Protein AF-A0A8X6F8P0-F1 (afdb_monomer)

pLDDT: mean 82.61, std 11.39, range [37.44, 94.31]

Foldseek 3Di:
DPDDDPPVVVVVVVVCVVVPPDDDDDPPDDDDLVDQAWDWDADPNDTDIDHNHDPPVVVVVVVVVVDPPVVVVCCCVPVVDDDDDDPVPPPPD

Structure (mmCIF, N/CA/C/O backbone):
data_AF-A0A8X6F8P0-F1
#
_entry.id   AF-A0A8X6F8P0-F1
#
loop_
_atom_site.group_PDB
_atom_site.id
_atom_site.type_symbol
_atom_site.label_atom_id
_atom_site.label_alt_id
_atom_site.lab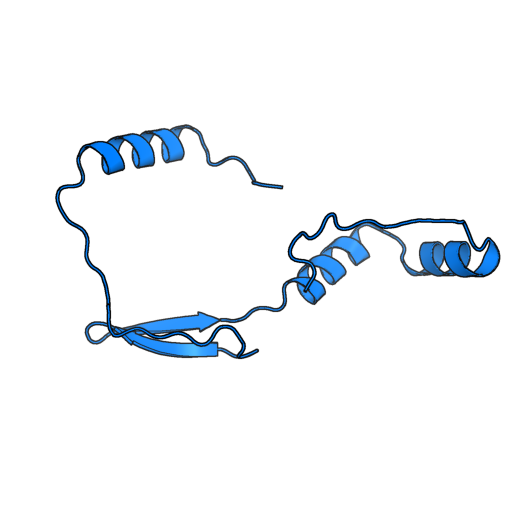el_comp_id
_atom_site.label_asym_id
_atom_site.label_entity_id
_atom_site.label_seq_id
_atom_site.pdbx_PDB_ins_code
_atom_site.Cartn_x
_atom_site.Cartn_y
_atom_site.Cartn_z
_atom_site.occupancy
_atom_site.B_iso_or_equiv
_atom_site.auth_seq_id
_atom_site.auth_comp_id
_atom_site.auth_asym_id
_atom_site.auth_atom_id
_atom_site.pdbx_PDB_model_num
ATOM 1 N N . MET A 1 1 ? 0.371 7.854 7.658 1.00 37.44 1 MET A N 1
ATOM 2 C CA . MET A 1 1 ? 1.712 8.286 8.112 1.00 37.44 1 MET A CA 1
ATOM 3 C C . MET A 1 1 ? 2.700 8.009 6.995 1.00 37.44 1 MET A C 1
ATOM 5 O O . MET A 1 1 ? 2.991 6.850 6.734 1.00 37.44 1 MET A O 1
ATOM 9 N N . THR A 1 2 ? 3.165 9.035 6.289 1.00 44.31 2 THR A N 1
ATOM 10 C CA . THR A 1 2 ? 4.291 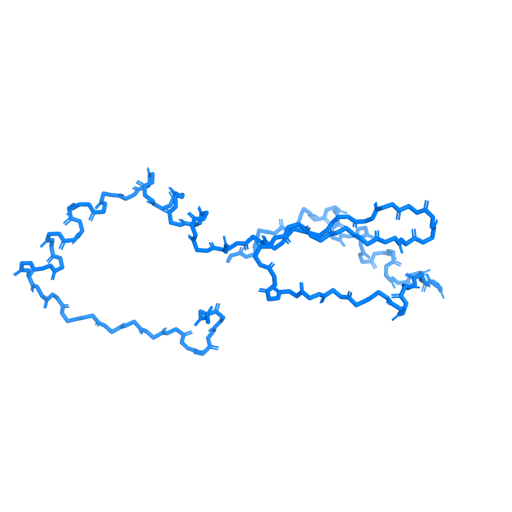8.886 5.364 1.00 44.31 2 THR A CA 1
ATOM 11 C C . THR A 1 2 ? 5.557 8.776 6.204 1.00 44.31 2 THR A C 1
ATOM 13 O O . THR A 1 2 ? 5.923 9.707 6.917 1.00 44.31 2 THR A O 1
ATOM 16 N N . VAL A 1 3 ? 6.207 7.614 6.190 1.00 53.53 3 VAL A N 1
ATOM 17 C CA . VAL A 1 3 ? 7.564 7.514 6.733 1.00 53.53 3 VAL A CA 1
ATOM 18 C C . VAL A 1 3 ? 8.460 8.414 5.880 1.00 53.53 3 VAL A C 1
ATOM 20 O O . VAL A 1 3 ? 8.477 8.250 4.656 1.00 53.53 3 VAL A O 1
ATOM 23 N N . PRO A 1 4 ? 9.155 9.401 6.470 1.00 74.75 4 PRO A N 1
ATOM 24 C CA . PRO A 1 4 ? 9.966 10.315 5.688 1.00 74.75 4 PRO A CA 1
ATOM 25 C C . PRO A 1 4 ? 11.094 9.529 5.022 1.00 74.75 4 PRO A C 1
ATOM 27 O O . PRO A 1 4 ? 11.839 8.784 5.664 1.00 74.75 4 PRO A O 1
ATOM 30 N N . MET A 1 5 ? 11.202 9.682 3.705 1.00 79.19 5 MET A N 1
ATOM 31 C CA . MET A 1 5 ? 12.325 9.155 2.944 1.00 79.19 5 MET A CA 1
ATOM 32 C C . MET A 1 5 ? 13.617 9.790 3.474 1.00 79.19 5 M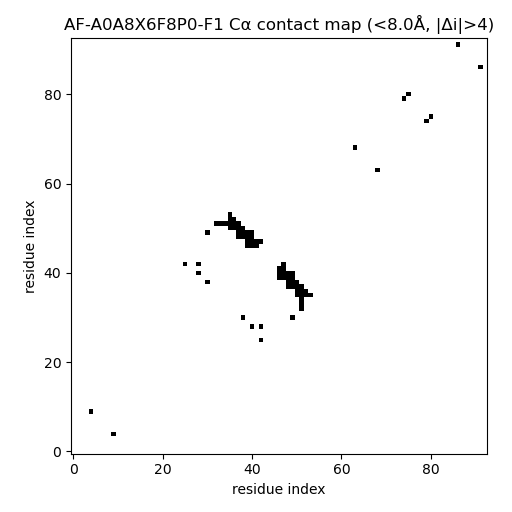ET A C 1
ATOM 34 O O . MET A 1 5 ? 13.652 10.989 3.740 1.00 79.19 5 MET A O 1
ATOM 38 N N . ARG A 1 6 ? 14.688 8.998 3.634 1.00 89.94 6 ARG A N 1
ATOM 39 C CA . ARG A 1 6 ? 15.989 9.529 4.076 1.00 89.94 6 ARG A CA 1
ATOM 40 C C . ARG A 1 6 ? 16.431 10.668 3.156 1.00 89.94 6 ARG A C 1
ATOM 42 O O . ARG A 1 6 ? 16.404 10.501 1.937 1.00 89.94 6 ARG A O 1
ATOM 49 N N . GLU A 1 7 ? 16.911 11.764 3.740 1.00 88.12 7 GLU A N 1
ATOM 50 C CA . GLU A 1 7 ? 17.262 13.001 3.024 1.00 88.12 7 GLU A CA 1
ATOM 51 C C . GLU A 1 7 ? 18.208 12.763 1.838 1.00 88.12 7 GLU A C 1
ATOM 53 O O . GLU A 1 7 ? 18.035 13.316 0.757 1.00 88.12 7 GLU A O 1
ATOM 58 N N . GLU A 1 8 ? 19.180 11.864 1.994 1.00 89.56 8 GLU A N 1
ATOM 59 C CA . GLU A 1 8 ? 20.114 11.515 0.922 1.00 89.56 8 GLU A CA 1
ATOM 60 C C . GLU A 1 8 ? 19.415 10.884 -0.297 1.00 89.56 8 GLU A C 1
ATOM 62 O O . GLU A 1 8 ? 19.777 11.171 -1.440 1.00 89.56 8 GLU A O 1
ATOM 67 N N . ILE A 1 9 ? 18.405 10.040 -0.064 1.00 90.25 9 ILE A N 1
ATOM 68 C CA . ILE A 1 9 ? 17.627 9.387 -1.125 1.00 90.25 9 ILE A CA 1
ATOM 69 C C . ILE A 1 9 ? 16.729 10.423 -1.802 1.00 90.25 9 ILE A C 1
ATOM 71 O O . ILE A 1 9 ? 16.700 10.489 -3.030 1.00 90.25 9 ILE A O 1
ATOM 75 N N . LEU A 1 10 ? 16.075 11.282 -1.015 1.00 90.69 10 LEU A N 1
ATOM 76 C CA . LEU A 1 10 ? 15.240 12.363 -1.533 1.00 90.69 10 LEU A CA 1
ATOM 77 C C . LEU A 1 10 ? 16.054 13.338 -2.396 1.00 90.69 10 LEU A C 1
ATOM 79 O O . LEU A 1 10 ? 15.640 13.698 -3.498 1.00 90.69 10 LEU A O 1
ATOM 83 N N . ARG A 1 11 ? 17.251 13.721 -1.940 1.00 91.38 11 ARG A N 1
ATOM 84 C CA . ARG A 1 11 ? 18.159 14.588 -2.696 1.00 91.38 11 ARG A CA 1
ATOM 85 C C . ARG A 1 11 ? 18.593 13.945 -4.012 1.00 91.38 11 ARG A C 1
ATOM 87 O O . ARG A 1 11 ? 18.592 14.621 -5.037 1.00 91.38 11 ARG A O 1
ATOM 94 N N . LYS A 1 12 ? 18.932 12.650 -4.006 1.00 92.06 12 LYS A N 1
ATOM 95 C CA . LYS A 1 12 ? 19.289 11.906 -5.228 1.00 92.06 12 LYS A CA 1
ATOM 96 C C . LYS A 1 12 ? 18.115 11.815 -6.203 1.00 92.06 12 LYS A C 1
ATOM 98 O O . LYS A 1 12 ? 18.311 12.075 -7.386 1.00 92.06 12 LYS A O 1
ATOM 103 N N . ALA A 1 13 ? 16.907 11.515 -5.722 1.00 90.12 13 ALA A N 1
ATOM 104 C CA . ALA A 1 13 ? 15.702 11.489 -6.553 1.00 90.12 13 ALA A CA 1
ATOM 105 C C . ALA A 1 13 ? 15.430 12.860 -7.198 1.00 90.12 13 ALA A C 1
ATOM 107 O O . ALA A 1 13 ? 15.201 12.936 -8.402 1.00 90.12 13 ALA A O 1
ATOM 108 N N . ASN A 1 14 ? 15.555 13.943 -6.424 1.00 90.00 14 ASN A N 1
ATOM 109 C CA . ASN A 1 14 ? 15.416 15.316 -6.919 1.00 90.00 14 ASN A CA 1
ATOM 110 C C . ASN A 1 14 ? 16.502 15.722 -7.921 1.00 90.00 14 ASN A C 1
ATOM 112 O O . ASN A 1 14 ? 16.252 16.516 -8.823 1.00 90.00 14 ASN A O 1
ATOM 116 N N . GLN A 1 15 ? 17.727 15.228 -7.759 1.00 92.75 15 GLN A N 1
ATOM 117 C CA . GLN A 1 15 ? 18.794 15.500 -8.715 1.00 92.75 15 GLN A CA 1
ATOM 118 C C . GLN A 1 15 ? 18.547 14.761 -10.034 1.00 92.75 15 GLN A C 1
ATOM 120 O O . GLN A 1 15 ? 18.685 15.367 -11.092 1.00 92.75 15 GLN A O 1
ATOM 125 N N . LEU A 1 16 ? 18.145 13.487 -9.970 1.00 92.38 16 LEU A N 1
ATOM 126 C CA . LEU A 1 16 ? 17.829 12.675 -11.147 1.00 92.38 16 LEU A CA 1
ATOM 127 C C . LEU A 1 16 ? 16.622 13.220 -11.913 1.00 92.38 16 LEU A C 1
ATOM 129 O O . LEU A 1 16 ? 16.679 13.301 -13.135 1.00 92.38 16 LEU A O 1
ATOM 133 N N . SER A 1 17 ? 15.567 13.663 -11.221 1.00 90.50 17 SER A N 1
ATOM 134 C CA . SER A 1 17 ? 14.375 14.218 -11.876 1.00 90.50 17 SER A CA 1
ATOM 135 C C . SER A 1 17 ? 14.662 15.487 -12.685 1.00 90.50 17 SER A C 1
ATOM 137 O O . SER A 1 17 ? 13.976 15.750 -13.666 1.00 90.50 17 SER A O 1
ATOM 139 N N . ARG A 1 18 ? 15.694 16.256 -12.316 1.00 91.25 18 ARG A N 1
ATOM 140 C CA . ARG A 1 18 ? 16.103 17.480 -13.026 1.00 91.25 18 ARG A CA 1
ATOM 141 C C . ARG A 1 18 ? 16.916 17.229 -14.294 1.00 91.25 18 ARG A C 1
ATOM 143 O O . ARG A 1 18 ? 17.036 18.142 -15.101 1.00 91.25 18 ARG A O 1
ATOM 150 N N . ILE A 1 19 ? 17.502 16.043 -14.438 1.00 94.31 19 ILE A N 1
ATOM 151 C CA . ILE A 1 19 ? 18.396 15.693 -15.556 1.00 94.31 19 ILE A CA 1
ATOM 152 C C . ILE A 1 19 ? 17.859 14.528 -16.396 1.00 94.31 19 ILE A C 1
ATOM 154 O O . ILE A 1 19 ? 18.563 14.012 -17.256 1.00 94.31 19 ILE A O 1
ATOM 158 N N . LEU A 1 20 ? 16.637 14.072 -16.119 1.00 93.06 20 LEU A N 1
ATOM 159 C CA . LEU A 1 20 ? 16.020 12.953 -16.816 1.00 93.06 20 LEU A CA 1
ATOM 160 C C . LEU A 1 20 ? 15.577 13.390 -18.220 1.00 93.06 20 LEU A C 1
ATOM 162 O O . LEU A 1 20 ? 14.643 14.174 -18.358 1.00 93.06 20 LEU A O 1
ATOM 166 N N . GLU A 1 21 ? 16.225 12.862 -19.256 1.00 92.88 21 GLU A N 1
ATOM 167 C CA . GLU A 1 21 ? 15.895 13.174 -20.658 1.00 92.88 21 GLU A CA 1
ATOM 168 C C . GLU A 1 21 ? 14.862 12.211 -21.261 1.00 92.88 21 GLU A C 1
ATOM 170 O O . GLU A 1 21 ? 14.137 12.567 -22.187 1.00 92.88 21 GLU A O 1
ATOM 175 N N . SER A 1 22 ? 14.780 10.978 -20.750 1.00 91.56 22 SER A N 1
ATOM 176 C CA . SER A 1 22 ? 13.841 9.959 -21.230 1.00 91.56 22 SER A CA 1
ATOM 177 C C . SER A 1 22 ? 13.478 8.951 -20.137 1.00 91.56 22 SER A C 1
ATOM 179 O O . SER A 1 22 ? 14.207 8.780 -19.159 1.00 91.56 22 SER A O 1
ATOM 181 N N . TYR A 1 23 ? 12.339 8.279 -20.308 1.00 89.75 23 TYR A N 1
ATOM 182 C CA . TYR A 1 23 ? 11.875 7.178 -19.466 1.00 89.75 23 TYR A CA 1
ATOM 183 C C . TYR A 1 23 ? 11.270 6.075 -20.342 1.00 89.75 23 TYR A C 1
ATOM 185 O O . TYR A 1 23 ? 10.909 6.315 -21.493 1.00 89.75 23 TYR A O 1
ATOM 193 N N . GLN A 1 24 ? 11.181 4.858 -19.809 1.00 86.19 24 GLN A N 1
ATOM 194 C CA . GLN A 1 24 ? 10.539 3.731 -20.483 1.00 86.19 24 GLN A CA 1
ATOM 195 C C . GLN A 1 24 ? 9.205 3.429 -19.807 1.00 86.19 24 GLN A C 1
ATOM 197 O O . GLN A 1 24 ? 9.143 3.335 -18.581 1.00 86.19 24 GLN A O 1
ATOM 202 N N . LEU A 1 25 ? 8.158 3.260 -20.611 1.00 86.88 25 LEU A N 1
ATOM 203 C CA . LEU A 1 25 ? 6.827 2.869 -20.162 1.00 86.88 25 LEU A CA 1
ATOM 204 C C . LEU A 1 25 ? 6.392 1.596 -20.896 1.00 86.88 25 LEU A C 1
ATOM 206 O O . LEU A 1 25 ? 6.797 1.357 -22.032 1.00 86.88 25 LEU A O 1
ATOM 210 N N . CYS A 1 26 ? 5.568 0.779 -20.245 1.00 87.69 26 CYS A N 1
ATOM 211 C CA . CYS A 1 26 ? 4.867 -0.326 -20.886 1.00 87.69 26 CYS A CA 1
ATOM 212 C C . CYS A 1 26 ? 3.397 0.083 -21.025 1.00 87.69 26 CYS A C 1
ATOM 214 O O . CYS A 1 26 ? 2.623 -0.102 -20.093 1.00 87.69 26 CYS A O 1
ATOM 216 N N . GLU A 1 27 ? 3.047 0.713 -22.150 1.00 85.56 27 GLU A N 1
ATOM 217 C CA . GLU A 1 27 ? 1.702 1.273 -22.389 1.00 85.56 27 GLU A CA 1
ATOM 218 C C . GLU A 1 27 ? 0.613 0.194 -22.446 1.00 85.56 27 GLU A C 1
ATOM 220 O O . GLU A 1 27 ? -0.520 0.438 -22.042 1.00 85.56 27 GLU A O 1
ATOM 225 N N . ASP A 1 28 ? 0.980 -1.021 -22.858 1.00 85.56 28 ASP A N 1
ATOM 226 C CA . ASP A 1 28 ? 0.064 -2.160 -22.972 1.00 85.56 28 ASP A CA 1
ATOM 227 C C . ASP A 1 28 ? -0.187 -2.880 -21.633 1.00 85.56 28 ASP A C 1
ATOM 229 O O . ASP A 1 28 ? -0.997 -3.809 -21.559 1.00 85.56 28 ASP A O 1
ATOM 233 N N . LEU A 1 29 ? 0.521 -2.500 -20.562 1.00 86.62 29 LEU A N 1
ATOM 234 C CA . LEU A 1 29 ? 0.366 -3.134 -19.258 1.00 86.62 29 LEU A CA 1
ATOM 235 C C . LEU A 1 29 ? -0.898 -2.612 -18.563 1.00 86.62 29 LEU A C 1
ATOM 237 O O . LEU A 1 29 ? -0.896 -1.545 -17.954 1.00 86.62 29 LEU A O 1
ATOM 241 N N . SER A 1 30 ? -1.958 -3.416 -18.597 1.00 85.88 30 SER A N 1
ATOM 242 C CA . SER A 1 30 ? -3.160 -3.212 -17.790 1.00 85.88 30 SER A CA 1
ATOM 243 C C . SER A 1 30 ? -3.157 -4.170 -16.603 1.00 85.88 30 SER A C 1
ATOM 245 O O . SER A 1 3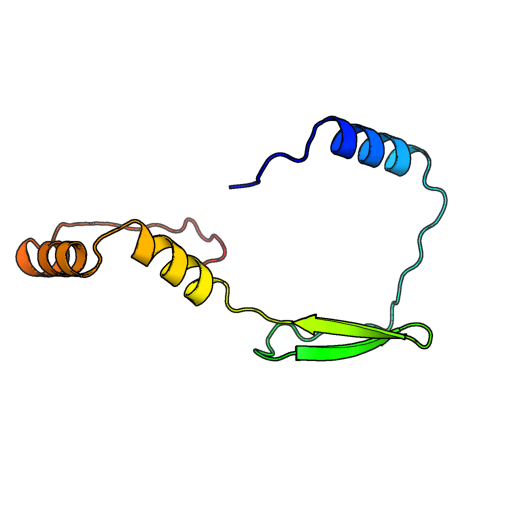0 ? -3.015 -5.381 -16.776 1.00 85.88 30 SER A O 1
ATOM 247 N N . VAL A 1 31 ? -3.281 -3.617 -15.400 1.00 84.31 31 VAL A N 1
ATOM 248 C CA . VAL A 1 31 ? -3.334 -4.367 -14.144 1.00 84.31 31 VAL A CA 1
ATOM 249 C C . VAL A 1 31 ? -4.710 -4.154 -13.537 1.00 84.31 31 VAL A C 1
ATOM 251 O O . VAL A 1 31 ? -5.118 -3.013 -13.328 1.00 84.31 31 VAL A O 1
ATOM 254 N N . ASP A 1 32 ? -5.401 -5.251 -13.248 1.00 81.44 32 ASP A N 1
ATOM 255 C CA . ASP A 1 32 ? -6.629 -5.226 -12.463 1.00 81.44 32 ASP A CA 1
ATOM 256 C C . ASP A 1 32 ? -6.270 -5.221 -10.968 1.00 81.44 32 ASP A C 1
ATOM 258 O O . ASP A 1 32 ? -5.621 -6.150 -10.477 1.00 81.44 32 ASP A O 1
ATOM 262 N N . PHE A 1 33 ? -6.637 -4.144 -10.270 1.00 75.94 33 PHE A N 1
ATOM 263 C CA . PHE A 1 33 ? -6.385 -3.967 -8.837 1.00 75.94 33 PHE A CA 1
ATOM 264 C C . PHE A 1 33 ? -7.529 -4.485 -7.958 1.00 75.94 33 PHE A C 1
ATOM 266 O O . PHE A 1 33 ? -7.339 -4.584 -6.747 1.00 75.94 33 PHE A O 1
ATOM 273 N N . ASP A 1 34 ? -8.666 -4.863 -8.550 1.00 75.00 34 ASP A N 1
ATOM 274 C C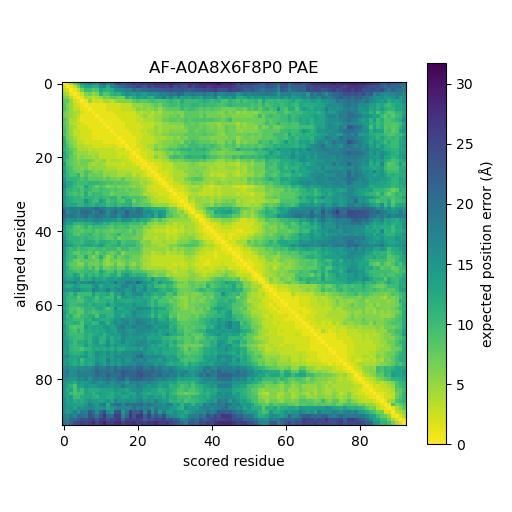A . ASP A 1 34 ? -9.801 -5.444 -7.825 1.00 75.00 34 ASP A CA 1
ATOM 275 C C . ASP A 1 34 ? -9.608 -6.955 -7.587 1.00 75.00 34 ASP A C 1
ATOM 277 O O . ASP A 1 34 ? -10.368 -7.595 -6.858 1.00 75.00 34 ASP A O 1
ATOM 281 N N . MET A 1 35 ? -8.568 -7.557 -8.175 1.00 67.00 35 MET A N 1
ATOM 282 C CA . MET A 1 35 ? -8.219 -8.954 -7.939 1.00 67.00 35 MET A CA 1
ATOM 283 C C . MET A 1 35 ? -7.485 -9.119 -6.600 1.00 67.00 35 MET A C 1
ATOM 285 O O . MET A 1 35 ? -6.337 -8.706 -6.451 1.00 67.00 35 MET A O 1
ATOM 289 N N . GLU A 1 36 ? -8.084 -9.856 -5.662 1.00 62.00 36 GLU A N 1
ATOM 290 C CA . GLU A 1 36 ? -7.481 -10.254 -4.370 1.00 62.00 36 GLU A CA 1
ATOM 291 C C . GLU A 1 36 ? -6.242 -11.181 -4.501 1.00 62.00 36 GLU A C 1
ATOM 293 O O . GLU A 1 36 ? -5.767 -11.746 -3.519 1.00 62.00 36 GLU A O 1
ATOM 298 N N . ASN A 1 37 ? -5.716 -11.399 -5.713 1.00 64.19 37 ASN A N 1
ATOM 299 C CA . ASN A 1 37 ? -4.742 -12.446 -6.016 1.00 64.19 37 ASN A CA 1
ATOM 300 C C . ASN A 1 37 ? -3.502 -11.939 -6.770 1.00 64.19 37 ASN A C 1
ATOM 302 O O . ASN A 1 37 ? -3.481 -10.874 -7.382 1.00 64.19 37 ASN A O 1
ATOM 306 N N . LYS A 1 38 ? -2.447 -12.764 -6.761 1.00 78.56 38 LYS A N 1
ATOM 307 C CA . LYS A 1 38 ? -1.196 -12.527 -7.497 1.00 78.56 38 LYS A CA 1
ATOM 308 C C . LYS A 1 38 ? -1.422 -12.566 -9.010 1.00 78.56 38 LYS A C 1
ATOM 310 O O . LYS A 1 38 ? -1.634 -13.636 -9.577 1.00 78.56 38 LYS A O 1
ATOM 315 N N . GLY A 1 39 ? -1.285 -11.420 -9.668 1.00 82.69 39 GLY A N 1
ATOM 316 C CA . GLY A 1 39 ? -1.228 -11.302 -11.123 1.00 82.69 39 GLY A CA 1
ATOM 317 C C . GLY A 1 39 ? 0.209 -11.416 -11.632 1.00 82.69 39 GLY A C 1
ATOM 318 O O . GLY A 1 39 ? 1.127 -10.813 -11.075 1.00 82.69 39 GLY A O 1
ATOM 319 N N . ARG A 1 40 ? 0.430 -12.182 -12.706 1.00 85.69 40 ARG A N 1
ATOM 320 C CA . ARG A 1 40 ? 1.732 -12.273 -13.384 1.00 85.69 40 ARG A CA 1
ATOM 321 C C . ARG A 1 40 ? 1.602 -11.767 -14.815 1.00 85.69 40 ARG A C 1
ATOM 323 O O . ARG A 1 40 ? 0.905 -12.368 -15.624 1.00 85.69 40 ARG A O 1
ATOM 330 N N . TYR A 1 41 ? 2.335 -10.708 -15.123 1.00 87.75 41 TYR A N 1
ATOM 331 C CA . TYR A 1 41 ? 2.324 -10.011 -16.403 1.00 87.75 41 TYR A CA 1
ATOM 332 C C . TYR A 1 41 ? 3.662 -10.214 -17.112 1.00 87.75 41 TYR A C 1
ATOM 334 O O . TYR A 1 41 ? 4.704 -10.310 -16.467 1.00 87.75 41 TYR A O 1
ATOM 342 N N . TRP A 1 42 ? 3.661 -10.299 -18.439 1.00 86.50 42 TRP A N 1
ATOM 343 C CA . TRP A 1 42 ? 4.897 -10.368 -19.220 1.00 86.50 42 TRP A CA 1
ATOM 344 C C . TRP A 1 42 ? 5.244 -8.983 -19.757 1.00 86.50 42 TRP A C 1
ATOM 346 O O . TRP A 1 42 ? 4.503 -8.430 -20.558 1.00 86.50 42 TRP A O 1
ATOM 356 N N . VAL A 1 43 ? 6.389 -8.445 -19.336 1.00 86.94 43 VAL A N 1
ATOM 357 C CA . VAL A 1 43 ? 6.901 -7.139 -19.769 1.00 86.94 43 VAL A CA 1
ATOM 358 C C . VAL A 1 43 ? 8.295 -7.342 -20.350 1.00 86.94 43 VAL A C 1
ATOM 360 O O . VAL A 1 43 ? 9.192 -7.835 -19.664 1.00 86.94 43 VAL A O 1
ATOM 363 N N . SER A 1 44 ? 8.484 -7.004 -21.628 1.00 84.94 44 SER A N 1
ATOM 364 C CA . SER A 1 44 ? 9.781 -7.097 -22.326 1.00 84.94 44 SER A CA 1
ATOM 365 C C . SER A 1 44 ? 10.485 -8.451 -22.164 1.00 84.94 44 SER A C 1
ATOM 367 O O . SER A 1 44 ? 11.693 -8.524 -21.932 1.00 84.94 44 SER A O 1
ATOM 369 N N . GLY A 1 45 ? 9.727 -9.548 -22.232 1.00 84.06 45 GLY A N 1
ATOM 370 C CA . GLY A 1 45 ? 10.295 -10.887 -22.085 1.00 84.06 45 GLY A CA 1
ATOM 371 C C . GLY A 1 45 ? 10.652 -11.275 -20.639 1.00 84.06 45 GLY A C 1
ATOM 372 O O . GLY A 1 45 ? 11.406 -12.228 -20.435 1.00 84.06 45 GLY A O 1
ATOM 373 N N . ARG A 1 46 ? 10.144 -10.564 -19.625 1.00 86.88 46 ARG A N 1
ATOM 374 C CA . ARG A 1 46 ? 10.326 -10.907 -18.209 1.00 86.88 46 ARG A CA 1
ATOM 375 C C . ARG A 1 46 ? 8.996 -10.905 -17.453 1.00 86.88 46 ARG A C 1
ATOM 377 O O . ARG A 1 46 ? 8.127 -10.088 -17.746 1.00 86.88 46 ARG A O 1
ATOM 384 N N . PRO A 1 47 ? 8.829 -11.795 -16.462 1.00 89.94 47 PRO A N 1
ATOM 385 C CA . PRO A 1 47 ? 7.647 -11.794 -15.617 1.00 89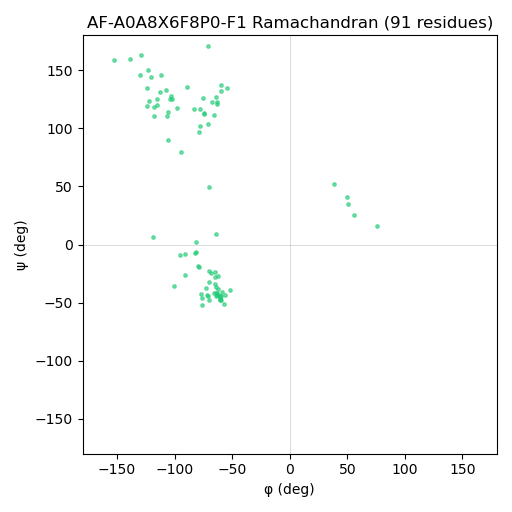.94 47 PRO A CA 1
ATO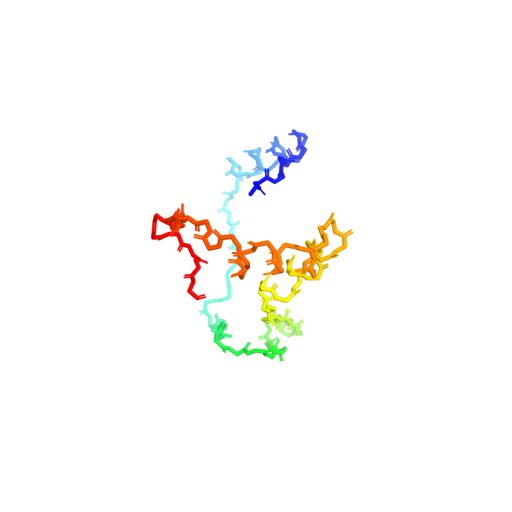M 386 C C . PRO A 1 47 ? 7.695 -10.654 -14.589 1.00 89.94 47 PRO A C 1
ATOM 388 O O . PRO A 1 47 ? 8.642 -10.554 -13.812 1.00 89.94 47 PRO A O 1
ATOM 391 N N . LEU A 1 48 ? 6.646 -9.841 -14.559 1.00 88.50 48 LEU A N 1
ATOM 392 C CA . LEU A 1 48 ? 6.328 -8.874 -13.516 1.00 88.50 48 LEU A CA 1
ATOM 393 C C . LEU A 1 48 ? 5.195 -9.447 -12.659 1.00 88.50 48 LEU A C 1
ATOM 395 O O . LEU A 1 48 ? 4.148 -9.815 -13.188 1.00 88.50 48 LEU A O 1
ATOM 399 N N . THR A 1 49 ? 5.395 -9.526 -11.348 1.00 89.44 49 THR A N 1
ATOM 400 C CA . THR A 1 49 ? 4.366 -9.993 -10.412 1.00 89.44 49 THR A CA 1
ATOM 401 C C . THR A 1 49 ? 3.763 -8.797 -9.692 1.00 89.44 49 THR A C 1
ATOM 403 O O . THR A 1 49 ? 4.502 -8.004 -9.110 1.00 89.44 49 THR A O 1
ATOM 406 N N . VAL A 1 50 ? 2.438 -8.693 -9.707 1.00 87.88 50 VAL A N 1
ATOM 407 C CA . VAL A 1 50 ? 1.666 -7.742 -8.903 1.00 87.88 50 VAL A CA 1
ATOM 408 C C . VAL A 1 50 ? 0.865 -8.539 -7.885 1.00 87.88 50 VAL A C 1
ATOM 410 O O . VAL A 1 50 ? 0.229 -9.531 -8.231 1.00 87.88 50 VAL A O 1
ATOM 413 N N . GLU A 1 51 ? 0.919 -8.128 -6.627 1.00 83.44 51 GLU A N 1
ATOM 414 C CA . GLU A 1 51 ? 0.176 -8.752 -5.538 1.00 83.44 51 GLU A CA 1
ATOM 415 C C . GLU A 1 51 ? -0.785 -7.714 -4.967 1.00 83.44 51 GLU A C 1
ATOM 417 O O . GLU A 1 51 ? -0.347 -6.730 -4.369 1.00 83.44 51 GLU A O 1
ATOM 422 N N . GLY A 1 52 ? -2.083 -7.920 -5.198 1.00 79.31 52 GLY A N 1
ATOM 423 C CA . GLY A 1 52 ? -3.122 -7.224 -4.451 1.00 79.31 52 GLY A CA 1
ATOM 424 C C . GLY A 1 52 ? -3.085 -7.718 -3.011 1.00 79.31 52 GLY A C 1
ATOM 425 O O . GLY A 1 52 ? -3.152 -8.921 -2.766 1.00 79.31 52 GLY A O 1
ATOM 426 N N . VAL A 1 53 ? -2.911 -6.803 -2.062 1.00 76.94 53 VAL A N 1
ATOM 427 C CA . VAL A 1 53 ? -2.883 -7.121 -0.634 1.00 76.94 53 VAL A CA 1
ATOM 428 C C . VAL A 1 53 ? -3.968 -6.302 0.035 1.00 76.94 53 VAL A C 1
ATOM 430 O O . VAL A 1 53 ? -3.953 -5.074 -0.061 1.00 76.94 53 VAL A O 1
ATOM 433 N N . ASP A 1 54 ? -4.886 -6.972 0.727 1.00 72.75 54 ASP A N 1
ATOM 434 C CA . ASP A 1 54 ? -5.865 -6.277 1.552 1.00 72.75 54 ASP A CA 1
ATOM 435 C C . ASP A 1 54 ? -5.128 -5.517 2.668 1.00 72.75 54 ASP A C 1
ATOM 437 O O . ASP A 1 54 ? -4.366 -6.076 3.466 1.00 72.75 54 ASP A O 1
ATOM 441 N N . SER A 1 55 ? -5.329 -4.202 2.682 1.00 70.56 55 SER A N 1
ATOM 442 C CA . SER A 1 55 ? -4.692 -3.301 3.636 1.00 70.56 55 SER A CA 1
ATOM 443 C C . SER A 1 55 ? -5.238 -3.470 5.059 1.00 70.56 55 SER A C 1
ATOM 445 O O . SER A 1 55 ? -4.528 -3.174 6.028 1.00 70.56 55 SER A O 1
ATOM 447 N N . THR A 1 56 ? -6.457 -4.001 5.208 1.00 77.00 56 THR A N 1
ATOM 448 C CA . THR A 1 56 ? -7.146 -4.098 6.499 1.00 77.00 56 THR A CA 1
ATOM 449 C C . THR A 1 56 ? -6.589 -5.225 7.378 1.00 77.00 56 THR A C 1
ATOM 451 O O . THR A 1 56 ? -6.194 -4.927 8.506 1.00 77.00 56 THR A O 1
ATOM 454 N N . PRO A 1 57 ? -6.458 -6.489 6.924 1.00 78.38 57 PRO A N 1
ATOM 455 C CA . PRO A 1 57 ? -5.974 -7.598 7.743 1.00 78.38 57 PRO A CA 1
ATOM 456 C C . PRO A 1 57 ? -4.571 -7.370 8.295 1.00 78.38 57 PRO A C 1
ATOM 458 O O . PRO A 1 57 ? -4.333 -7.637 9.469 1.00 78.38 57 PRO A O 1
ATOM 461 N N . LEU A 1 58 ? -3.657 -6.819 7.491 1.00 77.44 58 LEU A N 1
ATOM 462 C CA . LEU A 1 58 ? -2.287 -6.543 7.935 1.00 77.44 58 LEU A CA 1
ATOM 463 C C . LEU A 1 58 ? -2.244 -5.466 9.022 1.00 77.44 58 LEU A C 1
ATOM 465 O O . LEU A 1 58 ? -1.514 -5.587 10.010 1.00 77.44 58 LEU A O 1
ATOM 469 N N . TYR A 1 59 ? -3.039 -4.409 8.859 1.00 82.12 59 TYR A N 1
ATOM 470 C CA . TYR A 1 59 ? -3.105 -3.338 9.843 1.00 82.12 59 TYR A CA 1
ATOM 471 C C . TYR A 1 59 ? -3.845 -3.772 11.119 1.00 82.12 59 TYR A C 1
ATOM 473 O O . TYR A 1 59 ? -3.424 -3.437 12.230 1.00 82.12 59 TYR A O 1
ATOM 481 N N . VAL A 1 60 ? -4.905 -4.572 10.986 1.00 84.81 60 VAL A N 1
ATOM 482 C CA . VAL A 1 60 ? -5.634 -5.185 12.107 1.00 84.81 60 VAL A CA 1
ATOM 483 C C . VAL A 1 60 ? -4.731 -6.144 12.880 1.00 84.81 60 VAL A C 1
ATOM 485 O O . VAL A 1 60 ? -4.694 -6.091 14.108 1.00 84.81 60 VAL A O 1
ATOM 488 N N . GLU A 1 61 ? -3.936 -6.968 12.195 1.00 86.31 61 GLU A N 1
ATOM 489 C CA . GLU A 1 61 ? -2.973 -7.853 12.850 1.00 86.31 61 GLU A CA 1
ATOM 490 C C . GLU A 1 61 ? -1.951 -7.041 13.655 1.00 86.31 61 GLU A C 1
ATOM 492 O O . GLU A 1 61 ? -1.713 -7.329 14.830 1.00 86.31 61 GLU A O 1
ATOM 497 N N . PHE A 1 62 ? -1.385 -5.985 13.066 1.00 87.19 62 PHE A N 1
ATOM 498 C CA . PHE A 1 62 ? -0.449 -5.109 13.768 1.00 87.19 62 PHE A CA 1
ATOM 499 C C . PHE A 1 62 ? -1.084 -4.451 14.999 1.00 87.19 62 PHE A C 1
ATOM 501 O O . PHE A 1 62 ? -0.505 -4.471 16.084 1.00 87.19 62 PHE A O 1
ATOM 508 N N . THR A 1 63 ? -2.286 -3.894 14.856 1.00 87.19 63 THR A N 1
ATOM 509 C CA . THR A 1 63 ? -2.968 -3.191 15.952 1.00 87.19 63 THR A CA 1
ATOM 510 C C . THR A 1 63 ? -3.440 -4.133 17.056 1.00 87.19 63 THR A C 1
ATOM 512 O O . THR A 1 63 ? -3.365 -3.758 18.225 1.00 87.19 63 THR A O 1
ATOM 515 N N . SER A 1 64 ? -3.809 -5.373 16.730 1.00 86.25 64 SER A N 1
ATOM 516 C CA . SER A 1 64 ? -4.157 -6.400 17.722 1.00 86.25 64 SER A CA 1
ATOM 517 C C . SER A 1 64 ? -2.978 -6.806 18.618 1.00 86.25 64 SER A C 1
ATOM 519 O O . SER A 1 64 ? -3.180 -7.266 19.738 1.00 86.25 64 SER A O 1
ATOM 521 N N . LYS A 1 65 ? -1.735 -6.605 18.156 1.00 89.69 65 LYS A N 1
ATOM 522 C CA . LYS A 1 65 ? -0.519 -6.811 18.965 1.00 89.69 65 LYS A CA 1
ATOM 523 C C . LYS A 1 65 ? -0.231 -5.642 19.909 1.00 89.69 65 LYS A C 1
ATOM 525 O O . LYS A 1 65 ? 0.557 -5.797 20.836 1.00 89.69 65 LYS A O 1
ATOM 530 N N . VAL A 1 66 ? -0.825 -4.475 19.655 1.00 91.62 66 VAL A N 1
ATOM 531 C CA . VAL A 1 66 ? -0.596 -3.239 20.421 1.00 91.62 66 VAL A CA 1
ATOM 532 C C . VAL A 1 66 ? -1.718 -2.986 21.429 1.00 91.62 66 VAL A C 1
ATOM 534 O O . VAL A 1 66 ? -1.449 -2.495 22.523 1.00 91.62 66 VAL A O 1
ATOM 537 N N . PHE A 1 67 ? -2.962 -3.323 21.087 1.00 91.12 67 PHE A N 1
ATOM 538 C CA . PHE A 1 67 ? -4.142 -3.042 21.903 1.00 91.12 67 PHE A CA 1
ATOM 539 C C . PHE A 1 67 ? -4.892 -4.318 22.291 1.00 91.12 67 PHE A C 1
ATOM 541 O O . PHE A 1 67 ? -5.044 -5.230 21.483 1.00 91.12 67 PHE A O 1
ATOM 548 N N . ASP A 1 68 ? -5.454 -4.340 23.502 1.00 91.56 68 ASP A N 1
ATOM 549 C CA . ASP A 1 68 ? -6.382 -5.391 23.927 1.00 91.56 68 ASP A CA 1
ATOM 550 C C . ASP A 1 68 ? -7.779 -5.144 23.339 1.00 91.56 68 ASP A C 1
ATOM 552 O O . ASP A 1 68 ? -8.590 -4.370 23.857 1.00 91.56 68 ASP A O 1
ATOM 556 N N . PHE A 1 69 ? -8.065 -5.815 22.226 1.00 91.94 69 PHE A N 1
ATOM 557 C CA . PHE A 1 69 ? -9.357 -5.711 21.553 1.00 91.94 69 PHE A CA 1
ATOM 558 C C . PHE A 1 69 ? -10.506 -6.338 22.350 1.00 91.94 69 PHE A C 1
ATOM 560 O O . PHE A 1 69 ? -11.650 -5.921 22.163 1.00 91.94 69 PHE A O 1
ATOM 567 N N . ALA A 1 70 ? -10.236 -7.304 23.234 1.00 90.44 70 ALA A N 1
ATOM 568 C CA . ALA A 1 70 ? -11.272 -7.913 24.062 1.00 90.44 70 ALA A CA 1
ATOM 569 C C . ALA A 1 70 ? -11.765 -6.910 25.108 1.00 90.44 70 ALA A C 1
ATOM 571 O O . ALA A 1 70 ? -12.970 -6.664 25.198 1.00 90.44 70 ALA A O 1
ATOM 572 N N . PHE A 1 71 ? -10.829 -6.257 25.802 1.00 90.69 71 PHE A N 1
ATOM 573 C CA . PHE A 1 71 ? -11.143 -5.188 26.747 1.00 90.69 71 PHE A CA 1
ATOM 574 C C . PHE A 1 71 ? -11.852 -4.016 26.064 1.00 90.69 71 PHE A C 1
ATOM 576 O O . PHE A 1 71 ? -12.895 -3.563 26.535 1.00 90.69 71 PHE A O 1
ATOM 583 N N . LEU A 1 72 ? -11.333 -3.543 24.922 1.00 88.94 72 LEU A N 1
ATOM 584 C CA . LEU A 1 72 ? -11.972 -2.456 24.180 1.00 88.94 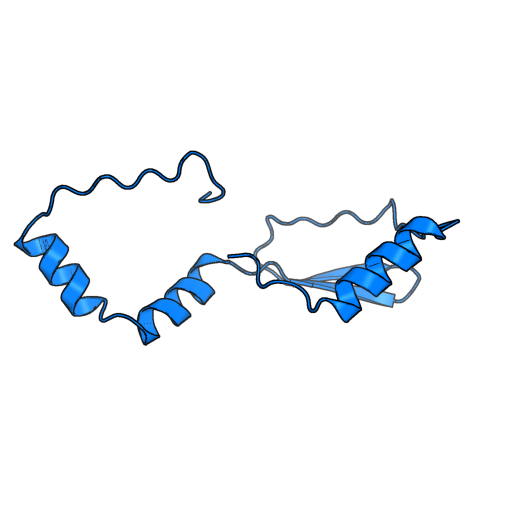72 LEU A CA 1
ATOM 585 C C . LEU A 1 72 ? -13.412 -2.827 23.819 1.00 88.94 72 LEU A C 1
ATOM 587 O O . LEU A 1 72 ? -14.332 -2.081 24.147 1.00 88.94 72 LEU A O 1
ATOM 591 N N . LYS A 1 73 ? -13.635 -3.997 23.210 1.00 88.44 73 LYS A N 1
ATOM 592 C CA . LYS A 1 73 ? -14.973 -4.452 22.813 1.00 88.44 73 LYS A CA 1
ATOM 593 C C . LYS A 1 73 ? -15.945 -4.491 23.992 1.00 88.44 73 LYS A C 1
ATOM 595 O O . LYS A 1 73 ? -17.072 -4.023 23.845 1.00 88.44 73 LYS A O 1
ATOM 600 N N . GLU A 1 74 ? -15.514 -4.995 25.145 1.00 91.50 74 GLU A N 1
ATOM 601 C CA . GLU A 1 74 ? -16.323 -4.999 26.366 1.00 91.50 74 GLU A CA 1
ATOM 602 C C . GLU A 1 74 ? -16.692 -3.574 26.804 1.00 91.50 74 GLU A C 1
ATOM 604 O O . GLU A 1 74 ? -17.862 -3.294 27.064 1.00 91.50 74 GLU A O 1
ATOM 609 N N . GLN A 1 75 ? -15.732 -2.646 26.803 1.00 88.25 75 GLN A N 1
ATOM 610 C CA . GLN A 1 75 ? -15.978 -1.248 27.163 1.00 88.25 75 GLN A CA 1
ATOM 611 C C . GLN A 1 75 ? -16.949 -0.551 26.203 1.00 88.25 75 GLN A C 1
ATOM 613 O O . GLN A 1 75 ? -17.848 0.165 26.651 1.00 88.25 75 GLN A O 1
ATOM 618 N N . PHE A 1 76 ? -16.812 -0.782 24.895 1.00 86.38 76 PHE A N 1
ATOM 619 C CA . PHE A 1 76 ? -17.738 -0.247 23.895 1.00 86.38 76 PHE A CA 1
ATOM 620 C C . PHE A 1 76 ? -19.154 -0.815 24.060 1.00 86.38 76 PHE A C 1
ATOM 622 O O . PHE A 1 76 ? -20.126 -0.087 23.871 1.00 86.38 76 PHE A O 1
ATOM 629 N N . GLN A 1 77 ? -19.284 -2.089 24.436 1.00 86.69 77 GLN A N 1
ATOM 630 C CA . GLN A 1 77 ? -20.581 -2.743 24.622 1.00 86.69 77 GLN A CA 1
ATOM 631 C C . GLN A 1 77 ? -21.267 -2.339 25.934 1.00 86.69 77 GLN A C 1
ATOM 633 O O . GLN A 1 77 ? -22.455 -2.025 25.926 1.00 86.69 77 GLN A O 1
ATOM 638 N N . GLN A 1 78 ? -20.540 -2.324 27.053 1.00 86.06 78 GLN A N 1
ATOM 639 C CA . GLN A 1 78 ? -21.112 -2.064 28.379 1.00 86.06 78 GLN A CA 1
ATOM 640 C C . GLN A 1 78 ? -21.405 -0.583 28.615 1.00 86.06 78 GLN A C 1
ATOM 642 O O . GLN A 1 78 ? -22.464 -0.240 29.136 1.00 86.06 78 GLN A O 1
ATOM 647 N N . ASN A 1 79 ? -20.487 0.300 28.220 1.00 83.00 79 ASN A N 1
ATOM 648 C CA . ASN A 1 79 ? -20.609 1.729 28.510 1.00 83.00 79 ASN A CA 1
ATOM 649 C C . ASN A 1 79 ? -21.251 2.521 27.366 1.00 83.00 79 ASN A C 1
ATOM 651 O O . ASN A 1 79 ? -21.559 3.696 27.555 1.00 83.00 79 ASN A O 1
ATOM 655 N N . SER A 1 80 ? -21.451 1.891 26.195 1.00 79.69 80 SER A N 1
ATOM 656 C CA . SER A 1 80 ? -22.030 2.501 24.986 1.00 79.69 80 SER A CA 1
ATOM 657 C C . SER A 1 80 ? -21.573 3.956 24.768 1.00 79.69 80 SER A C 1
ATOM 659 O O . SER A 1 80 ? -22.410 4.860 24.644 1.00 79.69 80 SER A O 1
ATOM 661 N N . PRO A 1 81 ? -20.251 4.226 24.781 1.00 80.88 81 PRO A N 1
ATOM 662 C CA . PRO A 1 81 ? -19.743 5.582 24.660 1.00 80.88 81 PRO A CA 1
ATOM 663 C C . PRO A 1 81 ? -20.198 6.185 23.328 1.00 80.88 81 PRO A C 1
ATOM 665 O O . PRO A 1 81 ? -20.074 5.566 22.270 1.00 80.88 81 PRO A O 1
ATOM 668 N N . LYS A 1 82 ? -20.728 7.411 23.365 1.00 84.50 82 LYS A N 1
ATOM 669 C CA . LYS A 1 82 ? -21.102 8.136 22.146 1.00 84.50 82 LYS A CA 1
ATOM 670 C C . LYS A 1 82 ? -19.836 8.563 21.417 1.00 84.50 82 LYS A C 1
ATOM 672 O O . LYS A 1 82 ? -19.175 9.512 21.830 1.00 84.50 82 LYS A O 1
ATOM 677 N N . ILE A 1 83 ? -19.514 7.857 20.342 1.00 85.00 83 ILE A N 1
ATOM 678 C CA . ILE A 1 83 ? -18.341 8.116 19.512 1.00 85.00 83 ILE A CA 1
ATOM 679 C C . ILE A 1 83 ? -18.817 8.335 18.082 1.00 85.00 83 ILE A C 1
ATOM 681 O O . ILE A 1 83 ? -19.657 7.597 17.572 1.00 85.00 83 ILE A O 1
ATOM 685 N N . VAL A 1 84 ? -18.281 9.374 17.452 1.00 87.25 84 VAL A N 1
ATOM 686 C CA . VAL A 1 84 ? -18.488 9.676 16.037 1.00 87.25 84 VAL A CA 1
ATOM 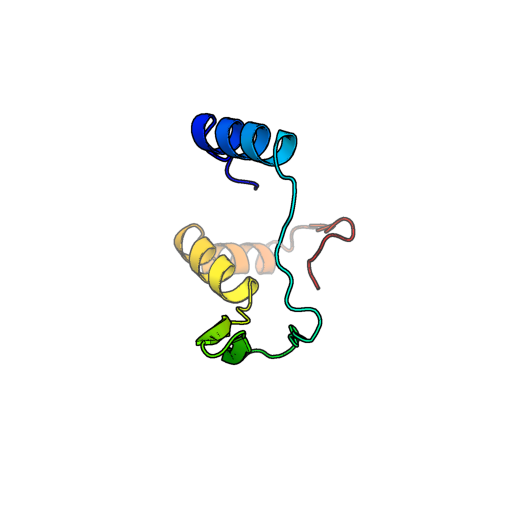687 C C . VAL A 1 84 ? -17.132 9.534 15.366 1.00 87.25 84 VAL A C 1
ATOM 689 O O . VAL A 1 84 ? -16.180 10.206 15.757 1.00 87.25 84 VAL A O 1
ATOM 692 N N . ILE A 1 85 ? -17.042 8.627 14.395 1.00 85.38 85 ILE A N 1
ATOM 693 C CA . ILE A 1 85 ? -15.840 8.421 13.588 1.00 85.38 85 ILE A CA 1
ATOM 694 C C . ILE A 1 85 ? -16.139 8.995 12.210 1.00 85.38 85 ILE A C 1
ATOM 696 O O . ILE A 1 85 ? -16.968 8.456 11.481 1.00 85.38 85 ILE A O 1
ATOM 700 N N . ASP A 1 86 ? -15.486 10.103 11.881 1.00 87.31 86 ASP A N 1
ATOM 701 C CA . ASP A 1 86 ? -15.566 10.725 10.564 1.00 87.31 86 ASP A CA 1
ATOM 702 C C . ASP A 1 86 ? -14.260 10.462 9.806 1.00 87.31 86 ASP A C 1
ATOM 704 O O . ASP A 1 86 ? -13.190 10.936 10.191 1.00 87.31 86 ASP A O 1
ATOM 708 N N . CYS A 1 87 ? -14.352 9.684 8.728 1.00 82.06 87 CYS A N 1
ATOM 709 C CA . CYS A 1 87 ? -13.221 9.360 7.859 1.00 82.06 87 CYS A CA 1
ATOM 710 C C . CYS A 1 87 ? -12.916 10.467 6.833 1.00 82.06 87 CYS A C 1
ATOM 712 O O . CYS A 1 87 ? -12.020 10.287 6.010 1.00 82.06 87 CYS A O 1
ATOM 714 N N . SER A 1 88 ? -13.645 11.593 6.851 1.00 81.88 88 SER A N 1
ATOM 715 C CA . SER A 1 88 ? -13.438 12.773 5.995 1.00 81.88 88 SER A CA 1
ATOM 716 C C . SER A 1 88 ? -13.325 12.446 4.495 1.00 81.88 88 SER A C 1
ATOM 718 O O . SER A 1 88 ? -12.549 13.076 3.778 1.00 81.88 88 SER A O 1
ATOM 720 N N . ASN A 1 89 ? -14.070 11.441 4.015 1.00 75.94 89 ASN A N 1
ATOM 721 C CA . ASN A 1 89 ? -14.005 10.905 2.644 1.00 75.94 89 ASN A CA 1
ATOM 722 C C . ASN A 1 89 ? -12.605 10.420 2.198 1.00 75.94 89 ASN A C 1
ATOM 724 O O . ASN A 1 89 ? -12.299 10.410 1.007 1.00 75.94 89 ASN A O 1
ATOM 728 N N . GLY A 1 90 ? -11.743 10.029 3.140 1.00 74.56 90 GLY A N 1
ATOM 729 C CA . GLY A 1 90 ? -10.494 9.327 2.846 1.00 74.56 90 GLY A CA 1
ATOM 730 C C . GLY A 1 90 ? -10.726 7.885 2.377 1.00 74.56 90 GLY A C 1
ATOM 731 O O . GLY A 1 90 ? -11.838 7.370 2.461 1.00 74.56 90 GLY A O 1
ATOM 732 N N . GLY A 1 91 ? -9.662 7.224 1.907 1.00 57.69 91 GLY A N 1
ATOM 733 C CA . GLY A 1 91 ? -9.675 5.871 1.324 1.00 57.69 91 GLY A CA 1
ATOM 734 C C . GLY A 1 91 ? -9.938 4.720 2.302 1.00 57.69 91 GLY A C 1
ATOM 735 O O . GLY A 1 91 ? -9.187 3.755 2.312 1.00 57.69 91 GLY A O 1
ATOM 736 N N . ASN A 1 92 ? -10.983 4.825 3.120 1.00 49.81 92 ASN A N 1
ATOM 737 C CA . ASN A 1 92 ? -11.651 3.675 3.718 1.00 49.81 92 ASN A CA 1
ATOM 738 C C . ASN A 1 92 ? -12.831 3.336 2.798 1.00 49.81 92 ASN A C 1
ATOM 740 O O . ASN A 1 92 ? -13.955 3.787 3.026 1.00 49.81 92 ASN A O 1
ATOM 744 N N . SER A 1 93 ? -12.532 2.647 1.698 1.00 40.72 93 SER A N 1
ATOM 745 C CA . SER A 1 93 ? -13.504 1.951 0.847 1.00 40.72 93 SER A CA 1
ATOM 746 C C . SER A 1 93 ? -13.251 0.464 0.995 1.00 40.72 93 SER A C 1
ATOM 748 O O . SER A 1 93 ? -12.052 0.107 0.969 1.00 40.72 93 SER A O 1
#

Mean predicted aligned error: 10.35 Å

Sequence (93 aa):
MTVPMREEILRKANQLSRILESYQLCEDLSVDFDMENKGRYWVSGRPLTVEGVDSTPLYVEFTSKVFDFAFLKEQFQQNSPKIVIDCSNGGNS

Secondary structure (DSSP, 8-state):
--PPPPHHHHHHHHHHHHH-------TT----SS-SSEEEEEETTEEEEEE---HHHHHHHHHHTTS-HHHHHHHHHHH--------TT-S--

Solvent-accessible surface area (backbone atoms only — not comparable to full-atom values): 6354 Å² total; per-residue (Å²): 134,82,78,79,71,57,66,72,58,50,51,50,53,57,52,48,67,76,68,62,89,77,85,88,80,68,87,84,70,80,79,77,76,86,41,81,48,77,44,78,44,81,53,96,92,38,84,45,78,46,70,43,68,74,67,59,64,60,51,50,55,56,48,57,76,74,44,66,62,68,61,50,51,50,50,52,66,75,65,58,68,91,76,84,88,80,69,84,89,50,93,83,122

Radius of gyration: 21.39 Å; Cα contacts (8 Å, |Δi|>4): 38; chains: 1; bounding box: 42×30×52 Å

Organism: Trichonephila clavata (NCBI:txid2740835)